Protein AF-A0A7C7WKJ6-F1 (afdb_monomer_lite)

Foldseek 3Di:
DDWDDPVPQFIWDWDQDFQRKIFIAGPPPRHGPCQADHGRIDNCLVVFPCVVPVLADSPPFWGAPDQFDDDHQKTKGFIDGDDDDDFDPDDDVPDDTPCRVHVHDGFRKIWIAGNNRRHTPDIDGPQDDPPDPCNCVNPDDDPVVVVVVVVVVVPPPPPDPPPDDD

pLDDT: mean 77.58, std 16.84, range [46.12, 97.75]

Structure (mmCIF, N/CA/C/O backbone):
data_AF-A0A7C7WKJ6-F1
#
_entry.id   AF-A0A7C7WKJ6-F1
#
loop_
_atom_site.group_PDB
_atom_site.id
_atom_site.type_symbol
_atom_site.label_atom_id
_atom_site.label_alt_id
_atom_site.label_comp_id
_atom_site.label_asym_id
_atom_site.label_entity_id
_atom_site.label_seq_id
_atom_site.pdbx_PDB_ins_code
_atom_site.Cartn_x
_atom_site.Cartn_y
_atom_site.Cartn_z
_atom_site.occupancy
_atom_site.B_iso_or_equiv
_atom_site.auth_seq_id
_atom_site.auth_comp_id
_atom_site.auth_asym_id
_atom_site.auth_atom_id
_atom_site.pdbx_PDB_model_num
ATOM 1 N N . MET A 1 1 ? 3.185 4.921 9.871 1.00 86.88 1 MET A N 1
ATOM 2 C CA . MET A 1 1 ? 1.818 4.679 10.370 1.00 86.88 1 MET A CA 1
ATOM 3 C C . MET A 1 1 ? 0.944 5.838 9.946 1.00 86.88 1 MET A C 1
ATOM 5 O O . MET A 1 1 ? 1.434 6.962 9.981 1.00 86.88 1 MET A O 1
ATOM 9 N N . SER A 1 2 ? -0.297 5.559 9.555 1.00 92.69 2 SER A N 1
ATOM 10 C CA . SER A 1 2 ? -1.212 6.555 8.987 1.00 92.69 2 SER A CA 1
ATOM 11 C C . SER A 1 2 ? -2.633 6.340 9.501 1.00 92.69 2 SER A C 1
ATOM 13 O O . SER A 1 2 ? -3.017 5.203 9.764 1.00 92.69 2 SER A O 1
ATOM 15 N N . TYR A 1 3 ? -3.395 7.420 9.656 1.00 95.44 3 TYR A N 1
ATOM 16 C CA . TYR A 1 3 ? -4.776 7.406 10.145 1.00 95.44 3 TYR A CA 1
ATOM 17 C C . TYR A 1 3 ? -5.756 7.700 9.007 1.00 95.44 3 TYR A C 1
ATOM 19 O O . TYR A 1 3 ? -5.481 8.544 8.155 1.00 95.44 3 TYR A O 1
ATOM 27 N N . TRP A 1 4 ? -6.905 7.032 9.022 1.00 96.88 4 TRP A N 1
ATOM 28 C CA . TRP A 1 4 ? -7.999 7.233 8.077 1.00 96.88 4 TRP A CA 1
ATOM 29 C C . TRP A 1 4 ? -9.342 7.129 8.790 1.00 96.88 4 TRP A C 1
ATOM 31 O O . TRP A 1 4 ? -9.489 6.363 9.740 1.00 96.88 4 TRP A O 1
ATOM 41 N N . THR A 1 5 ? -10.338 7.862 8.304 1.00 96.44 5 THR A N 1
ATOM 42 C CA . THR A 1 5 ? -11.726 7.700 8.734 1.00 96.44 5 THR A CA 1
ATOM 43 C C . THR A 1 5 ? -12.681 8.015 7.596 1.00 96.44 5 THR A C 1
ATOM 45 O O . THR A 1 5 ? -12.386 8.863 6.753 1.00 96.44 5 THR A O 1
ATOM 48 N N . ASP A 1 6 ? -13.837 7.356 7.591 1.00 93.94 6 ASP A N 1
ATOM 49 C CA . ASP A 1 6 ? -14.936 7.685 6.687 1.00 93.94 6 ASP A CA 1
ATOM 50 C C . ASP A 1 6 ? -15.852 8.809 7.198 1.00 93.94 6 ASP A C 1
ATOM 52 O O . ASP A 1 6 ? -16.782 9.204 6.496 1.00 93.94 6 ASP A O 1
ATOM 56 N N . GLY A 1 7 ? -15.618 9.312 8.416 1.00 93.31 7 GLY A N 1
ATOM 57 C CA . GLY A 1 7 ? -16.460 10.322 9.063 1.00 93.31 7 GLY A CA 1
ATOM 58 C C . GLY A 1 7 ? -17.834 9.816 9.526 1.00 93.31 7 GLY A C 1
ATOM 59 O O . GLY A 1 7 ? -18.601 10.593 10.088 1.00 93.31 7 GLY A O 1
ATOM 60 N N . ALA A 1 8 ? -18.142 8.533 9.326 1.00 92.62 8 ALA A N 1
ATOM 61 C CA . ALA A 1 8 ? -19.399 7.872 9.683 1.00 92.62 8 ALA A CA 1
ATOM 62 C C . ALA A 1 8 ? -19.235 6.857 10.833 1.00 92.62 8 ALA A C 1
ATOM 64 O O . ALA A 1 8 ? -20.188 6.170 11.195 1.00 92.62 8 ALA A O 1
ATOM 65 N N . GLY A 1 9 ? -18.040 6.785 11.425 1.00 91.44 9 GLY A N 1
ATOM 66 C CA . GLY A 1 9 ? -17.729 5.940 12.579 1.00 91.44 9 GLY A CA 1
ATOM 67 C C . GLY A 1 9 ? -16.696 4.849 12.300 1.00 91.44 9 GLY A C 1
ATOM 68 O O . GLY A 1 9 ? -16.246 4.216 13.250 1.00 91.44 9 GLY A O 1
ATOM 69 N N . ASP A 1 10 ? -16.271 4.657 11.047 1.00 94.94 10 ASP A N 1
ATOM 70 C CA . ASP A 1 10 ? -15.136 3.794 10.713 1.00 94.94 10 ASP A CA 1
ATOM 71 C C . ASP A 1 10 ? -13.854 4.630 10.792 1.00 94.94 10 ASP A C 1
ATOM 73 O O . ASP A 1 10 ? -13.677 5.615 10.065 1.00 94.94 10 ASP A O 1
ATOM 77 N N . ALA A 1 11 ? -12.969 4.272 11.715 1.00 97.19 11 ALA A N 1
ATOM 78 C CA . ALA A 1 11 ? -11.678 4.915 11.895 1.00 97.19 11 ALA A CA 1
ATOM 79 C C . ALA A 1 11 ? -1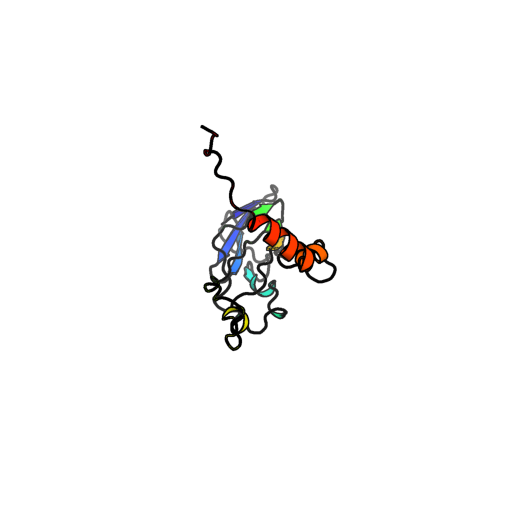0.605 3.837 12.004 1.00 97.19 11 ALA A C 1
ATOM 81 O O . ALA A 1 11 ? -10.719 2.907 12.802 1.00 97.19 11 ALA A O 1
ATOM 82 N N . ARG A 1 12 ? -9.553 3.960 11.196 1.00 97.50 12 ARG A N 1
ATOM 83 C CA . ARG A 1 12 ? -8.524 2.934 11.047 1.00 97.50 12 ARG A CA 1
ATOM 84 C C . ARG A 1 12 ? -7.130 3.519 11.111 1.00 97.50 12 ARG A C 1
ATOM 86 O O . ARG A 1 12 ? -6.870 4.657 10.719 1.00 97.50 12 ARG A O 1
ATOM 93 N N . ILE A 1 13 ? -6.221 2.683 11.574 1.00 96.94 13 ILE A N 1
ATOM 94 C CA . ILE A 1 13 ? -4.789 2.902 11.578 1.00 96.94 13 ILE A CA 1
ATOM 95 C C . ILE A 1 13 ? -4.171 1.900 10.612 1.00 96.94 13 ILE A C 1
ATOM 97 O O . ILE A 1 13 ? -4.395 0.696 10.721 1.00 96.94 13 ILE A O 1
ATOM 101 N N . PHE A 1 14 ? -3.339 2.398 9.708 1.00 96.38 14 PHE A N 1
ATOM 102 C CA . PHE A 1 14 ? -2.584 1.579 8.775 1.00 96.38 14 PHE A CA 1
ATOM 103 C C . PHE A 1 14 ? -1.099 1.585 9.119 1.00 96.38 14 PHE A C 1
ATOM 105 O O . PHE A 1 14 ? -0.473 2.638 9.307 1.00 96.38 14 PHE A O 1
ATOM 112 N N . VAL A 1 15 ? -0.522 0.389 9.181 1.00 93.00 15 VAL A N 1
ATOM 113 C CA . VAL A 1 15 ? 0.896 0.172 9.472 1.00 93.00 15 VAL A CA 1
ATOM 114 C C . VAL A 1 15 ? 1.472 -0.748 8.415 1.00 93.00 15 VAL A C 1
ATOM 116 O O . VAL A 1 15 ? 0.903 -1.793 8.128 1.00 93.00 15 VAL A O 1
ATOM 119 N N . VAL A 1 16 ? 2.620 -0.369 7.861 1.00 91.00 16 VAL A N 1
ATOM 120 C CA . VAL A 1 16 ? 3.412 -1.283 7.043 1.00 91.00 16 VAL A CA 1
ATOM 121 C C . VAL A 1 16 ? 4.467 -1.928 7.930 1.00 91.00 16 VAL A C 1
ATOM 123 O O . VAL A 1 16 ? 5.211 -1.224 8.615 1.00 91.00 16 VAL A O 1
ATOM 126 N N . THR A 1 17 ? 4.501 -3.256 7.958 1.00 88.38 17 THR A N 1
ATOM 127 C CA . THR A 1 17 ? 5.474 -4.027 8.739 1.00 88.38 17 THR A CA 1
ATOM 128 C C . THR A 1 17 ? 6.815 -4.124 8.001 1.00 88.38 17 THR A C 1
ATOM 130 O O . THR A 1 17 ? 6.865 -3.951 6.779 1.00 88.38 17 THR A O 1
ATOM 133 N N . PRO A 1 18 ? 7.919 -4.461 8.699 1.00 82.25 18 PRO A N 1
ATOM 134 C CA . PRO A 1 18 ? 9.213 -4.699 8.055 1.00 82.25 18 PRO A CA 1
ATOM 135 C C . PRO A 1 18 ? 9.184 -5.782 6.967 1.00 82.25 18 PRO A C 1
ATOM 137 O O . PRO A 1 18 ? 9.981 -5.731 6.037 1.00 82.25 18 PRO A O 1
ATOM 140 N N . SER A 1 19 ? 8.249 -6.732 7.055 1.00 82.12 19 SER A N 1
ATOM 141 C CA . SER A 1 19 ? 8.028 -7.785 6.054 1.00 82.12 19 SER A CA 1
ATOM 142 C C . SER A 1 19 ? 7.224 -7.315 4.836 1.00 82.12 19 SER A C 1
ATOM 144 O O . SER A 1 19 ? 6.788 -8.147 4.052 1.00 82.12 19 SER A O 1
ATOM 146 N N . TYR A 1 20 ? 7.023 -6.003 4.682 1.00 88.69 20 TYR A N 1
ATOM 147 C CA . TYR A 1 20 ? 6.267 -5.385 3.591 1.00 88.69 20 TYR A CA 1
ATOM 148 C C . TYR A 1 20 ? 4.778 -5.764 3.565 1.00 88.69 20 TYR A C 1
ATOM 150 O O . TYR A 1 20 ? 4.145 -5.817 2.515 1.00 88.69 20 TYR A O 1
ATOM 158 N N . GLN A 1 21 ? 4.195 -5.978 4.746 1.00 91.88 21 GLN A N 1
ATOM 159 C CA . GLN A 1 21 ? 2.765 -6.243 4.883 1.00 91.88 21 GLN A CA 1
ATOM 160 C C . GLN A 1 21 ? 2.031 -4.984 5.329 1.00 91.88 21 GLN A C 1
ATOM 162 O O . GLN A 1 21 ? 2.472 -4.317 6.265 1.00 91.88 21 GLN A O 1
ATOM 167 N N . LEU A 1 22 ? 0.905 -4.669 4.695 1.00 94.50 22 LEU A N 1
ATOM 168 C CA . LEU A 1 22 ? 0.020 -3.586 5.112 1.00 94.50 22 LEU A CA 1
ATOM 169 C C . LEU A 1 22 ? -1.040 -4.136 6.065 1.00 94.50 22 LEU A C 1
ATOM 171 O O . LEU A 1 22 ? -1.838 -4.989 5.695 1.00 94.50 22 LEU A O 1
ATOM 175 N N . VAL A 1 23 ? -1.042 -3.635 7.295 1.00 96.12 23 VAL A N 1
ATOM 176 C CA . VAL A 1 23 ? -1.946 -4.056 8.366 1.00 96.12 23 VAL A CA 1
ATOM 177 C C . VAL A 1 23 ? -2.943 -2.945 8.654 1.00 96.12 23 VAL A C 1
ATOM 179 O O . VAL A 1 23 ? -2.549 -1.785 8.800 1.00 96.12 23 VAL A O 1
ATOM 182 N N . ALA A 1 24 ? -4.216 -3.314 8.778 1.00 97.62 24 ALA A N 1
ATOM 183 C CA . ALA A 1 24 ? -5.294 -2.424 9.186 1.00 97.62 24 ALA A CA 1
ATOM 184 C C . ALA A 1 24 ? -5.742 -2.729 10.618 1.00 97.62 24 ALA A C 1
ATOM 186 O O . ALA A 1 24 ? -6.130 -3.855 10.943 1.00 97.62 24 ALA A O 1
ATOM 187 N N . LEU A 1 25 ? -5.719 -1.705 11.464 1.00 97.75 25 LEU A N 1
ATOM 188 C CA . LEU A 1 25 ? -6.177 -1.755 12.846 1.00 97.75 25 LEU A CA 1
ATOM 189 C C . LEU A 1 25 ? -7.347 -0.792 13.028 1.00 97.75 25 LEU A C 1
ATOM 191 O O . LEU A 1 25 ? -7.349 0.299 12.465 1.00 97.75 25 LEU A O 1
ATOM 195 N N . ASP A 1 26 ? -8.328 -1.182 13.826 1.00 97.25 26 ASP A N 1
ATOM 196 C CA . ASP A 1 26 ? -9.378 -0.294 14.300 1.00 97.25 26 ASP A CA 1
ATOM 197 C C . ASP A 1 26 ? -8.753 0.774 15.209 1.00 97.25 26 ASP A C 1
ATOM 199 O O . ASP A 1 26 ? -7.972 0.466 16.113 1.00 97.25 26 ASP A O 1
ATOM 203 N N . ALA A 1 27 ? -9.049 2.046 14.945 1.00 96.75 27 ALA A N 1
ATOM 204 C CA . ALA A 1 27 ? -8.374 3.156 15.609 1.00 96.75 27 ALA A CA 1
ATOM 205 C C . ALA A 1 27 ? -8.780 3.328 17.082 1.00 96.75 27 ALA A C 1
ATOM 207 O O . ALA A 1 27 ? -8.056 3.989 17.824 1.00 96.75 27 ALA A O 1
ATOM 208 N N . GLN A 1 28 ? -9.914 2.763 17.509 1.00 95.50 28 GLN A N 1
ATOM 209 C CA . GLN A 1 28 ? -10.404 2.877 18.885 1.00 95.50 28 GLN A CA 1
ATOM 210 C C . GLN A 1 28 ? -9.902 1.727 19.756 1.00 95.50 28 GLN A C 1
ATOM 212 O O . GLN A 1 28 ? -9.508 1.925 20.903 1.00 95.50 28 GLN A O 1
ATOM 217 N N . THR A 1 29 ? -9.924 0.516 19.207 1.00 96.44 29 THR A N 1
ATOM 218 C CA . THR A 1 29 ? -9.651 -0.726 19.936 1.00 96.44 29 THR A CA 1
ATOM 219 C C . THR A 1 29 ? -8.239 -1.254 19.704 1.00 96.44 29 THR A C 1
ATOM 221 O O . THR A 1 29 ? -7.747 -2.055 20.495 1.00 96.44 29 THR A O 1
ATOM 224 N N . GLY A 1 30 ? -7.587 -0.852 18.609 1.00 95.88 30 GLY A N 1
ATOM 225 C CA . GLY A 1 30 ? -6.317 -1.422 18.159 1.00 95.88 30 GLY A CA 1
ATOM 226 C C . GLY A 1 30 ? -6.433 -2.849 17.609 1.00 95.88 30 GLY A C 1
ATOM 227 O O . GLY A 1 30 ? -5.417 -3.448 17.255 1.00 95.88 30 GLY A O 1
ATOM 228 N N . ALA A 1 31 ? -7.643 -3.414 17.532 1.00 97.00 31 ALA A N 1
ATOM 229 C CA . ALA A 1 31 ? -7.868 -4.747 16.990 1.00 97.00 31 ALA A CA 1
ATOM 230 C C . ALA A 1 31 ? -7.689 -4.759 15.465 1.00 97.00 31 ALA A C 1
ATOM 232 O O . ALA A 1 31 ? -7.950 -3.768 14.788 1.00 97.00 31 ALA A O 1
ATOM 233 N N . ARG A 1 32 ? -7.272 -5.896 14.894 1.00 96.88 32 ARG A N 1
ATOM 234 C CA . ARG A 1 32 ? -7.181 -6.037 13.431 1.00 96.88 32 ARG A CA 1
ATOM 235 C C . ARG A 1 32 ? -8.559 -5.948 12.786 1.00 96.88 32 ARG A C 1
ATOM 237 O O . ARG A 1 32 ? -9.495 -6.620 13.219 1.00 96.88 32 ARG A O 1
ATOM 244 N N . VAL A 1 33 ? -8.653 -5.190 11.697 1.00 97.56 33 VAL A N 1
ATOM 245 C CA . VAL A 1 33 ? -9.874 -5.106 10.891 1.00 97.56 33 VAL A CA 1
ATOM 246 C C . VAL A 1 33 ? -9.945 -6.323 9.976 1.00 97.56 33 VAL A C 1
ATOM 248 O O . VAL A 1 33 ? -9.396 -6.319 8.882 1.00 97.56 33 VAL A O 1
ATOM 251 N N . LEU A 1 34 ? -10.629 -7.381 10.413 1.00 96.94 34 LEU A N 1
ATOM 252 C CA . LEU A 1 34 ? -10.610 -8.687 9.733 1.00 96.94 34 LEU A CA 1
ATOM 253 C C . LEU A 1 34 ? -11.136 -8.673 8.288 1.00 96.94 34 LEU A C 1
ATOM 255 O O . LEU A 1 34 ? -10.821 -9.576 7.524 1.00 96.94 34 LEU A O 1
ATOM 259 N N . GLN A 1 35 ? -11.927 -7.665 7.918 1.00 95.31 35 GLN A N 1
ATOM 260 C CA . GLN A 1 35 ? -12.475 -7.503 6.565 1.00 95.31 35 GLN A CA 1
ATOM 261 C C . GLN A 1 35 ? -11.490 -6.863 5.571 1.00 95.31 35 GLN A C 1
ATOM 263 O O . GLN A 1 35 ? -11.817 -6.722 4.396 1.00 95.31 35 GLN A O 1
ATOM 268 N N . PHE A 1 36 ? -10.321 -6.422 6.035 1.00 97.19 36 PHE A N 1
ATOM 269 C CA . PHE A 1 36 ? -9.304 -5.798 5.199 1.00 97.19 36 PHE A CA 1
ATOM 270 C C . PHE A 1 36 ? -8.285 -6.840 4.730 1.00 97.19 36 PHE A C 1
ATOM 272 O O . PHE A 1 36 ? -7.627 -7.464 5.561 1.00 97.19 36 PHE A O 1
ATOM 279 N N . GLY A 1 37 ? -8.125 -7.006 3.415 1.00 95.38 37 GLY A N 1
ATOM 280 C CA . GLY A 1 37 ? -7.210 -8.001 2.852 1.00 95.38 37 GLY A CA 1
ATOM 281 C C . GLY A 1 37 ? -7.506 -9.418 3.359 1.00 95.38 37 GLY A C 1
ATOM 282 O O . GLY A 1 37 ? -8.664 -9.824 3.451 1.00 95.38 37 GLY A O 1
ATOM 283 N N . ASP A 1 38 ? -6.455 -10.152 3.714 1.00 96.50 38 ASP A N 1
ATOM 284 C CA . ASP A 1 38 ? -6.540 -11.431 4.411 1.00 96.50 38 ASP A CA 1
ATOM 285 C C . ASP A 1 38 ? -6.426 -11.216 5.930 1.00 96.50 38 ASP A C 1
ATOM 287 O O . ASP A 1 38 ? -5.362 -10.901 6.467 1.00 96.50 38 ASP A O 1
ATOM 291 N N . ALA A 1 39 ? -7.556 -11.332 6.633 1.00 96.12 39 ALA A N 1
ATOM 292 C CA . ALA A 1 39 ? -7.650 -11.218 8.093 1.00 96.12 39 ALA A CA 1
ATOM 293 C C . ALA A 1 39 ? -6.999 -9.944 8.692 1.00 96.12 39 ALA A C 1
ATOM 295 O O . ALA A 1 39 ? -6.416 -9.968 9.784 1.00 96.12 39 ALA A O 1
ATOM 296 N N . GLY A 1 40 ? -7.123 -8.811 7.996 1.00 95.69 40 GLY A N 1
ATOM 297 C CA . GLY A 1 40 ? -6.573 -7.512 8.396 1.00 95.69 40 GLY A CA 1
ATOM 298 C C . GLY A 1 40 ? -5.179 -7.212 7.854 1.00 95.69 40 GLY A C 1
ATOM 299 O O . GLY A 1 40 ? -4.572 -6.227 8.283 1.00 95.69 40 GLY A O 1
ATOM 300 N N . VAL A 1 41 ? -4.661 -8.046 6.950 1.00 96.44 41 VAL A N 1
ATOM 301 C CA . VAL A 1 41 ? -3.300 -7.967 6.414 1.00 96.44 41 VAL A CA 1
ATOM 302 C C . VAL A 1 41 ? -3.320 -8.093 4.890 1.00 96.44 41 VAL A C 1
ATOM 304 O O . VAL A 1 41 ? -4.041 -8.906 4.327 1.00 96.44 41 VAL A O 1
ATOM 307 N N . ILE A 1 42 ? -2.483 -7.318 4.210 1.00 95.50 42 ILE A N 1
ATOM 308 C CA . ILE A 1 42 ? -2.152 -7.507 2.795 1.00 95.50 42 ILE A CA 1
ATOM 309 C C . ILE A 1 42 ? -0.659 -7.792 2.707 1.00 95.50 42 ILE A C 1
ATOM 311 O O . ILE A 1 42 ? 0.141 -6.994 3.205 1.00 95.50 42 ILE A O 1
ATOM 315 N N . ASP A 1 43 ? -0.275 -8.895 2.064 1.00 92.62 43 ASP A N 1
ATOM 316 C CA . ASP A 1 43 ? 1.106 -9.081 1.621 1.00 92.62 43 ASP A CA 1
ATOM 317 C C . ASP A 1 43 ? 1.324 -8.286 0.330 1.00 92.62 43 ASP A C 1
ATOM 319 O O . ASP A 1 43 ? 1.030 -8.748 -0.769 1.00 92.62 43 ASP A O 1
ATOM 323 N N . MET A 1 44 ? 1.851 -7.066 0.459 1.00 91.00 44 MET A N 1
ATOM 324 C CA . MET A 1 44 ? 2.070 -6.198 -0.700 1.00 91.00 44 MET A CA 1
ATOM 325 C C . MET A 1 44 ? 3.160 -6.735 -1.633 1.00 91.00 44 MET A C 1
ATOM 327 O O . MET A 1 44 ? 3.324 -6.214 -2.733 1.00 91.00 44 MET A O 1
ATOM 331 N N . MET A 1 45 ? 3.923 -7.757 -1.223 1.00 87.19 45 MET A N 1
ATOM 332 C CA . MET A 1 45 ? 4.893 -8.411 -2.098 1.00 87.19 45 MET A CA 1
ATOM 333 C C . MET A 1 45 ? 4.212 -9.111 -3.274 1.00 87.19 45 MET A C 1
ATOM 335 O O . MET A 1 45 ? 4.836 -9.226 -4.326 1.00 87.19 45 MET A O 1
ATOM 339 N N . ASP A 1 46 ? 2.963 -9.563 -3.125 1.00 89.00 46 ASP A N 1
ATOM 340 C CA . ASP A 1 46 ? 2.206 -10.210 -4.206 1.00 89.00 46 ASP A CA 1
ATOM 341 C C . ASP A 1 46 ? 1.835 -9.241 -5.334 1.00 89.00 46 ASP A C 1
ATOM 343 O O . ASP A 1 46 ? 1.711 -9.645 -6.489 1.00 89.00 46 ASP A O 1
ATOM 347 N N . ASP A 1 47 ? 1.742 -7.947 -5.031 1.00 88.12 47 ASP A N 1
ATOM 348 C CA . ASP A 1 47 ? 1.419 -6.902 -6.000 1.00 88.12 47 ASP A CA 1
ATOM 349 C C . ASP A 1 47 ? 2.645 -6.368 -6.758 1.00 88.12 47 ASP A C 1
ATOM 351 O O . ASP A 1 47 ? 2.549 -5.389 -7.499 1.00 88.12 47 ASP A O 1
ATOM 355 N N . LEU A 1 48 ? 3.813 -6.990 -6.621 1.00 86.94 48 LEU A N 1
ATOM 356 C CA . LEU A 1 48 ? 5.033 -6.535 -7.286 1.00 86.94 48 LEU A CA 1
ATOM 357 C C . LEU A 1 48 ? 5.361 -7.367 -8.532 1.00 86.94 48 LEU A C 1
ATOM 359 O O . LEU A 1 48 ? 5.018 -8.543 -8.636 1.00 86.94 48 LEU A O 1
ATOM 363 N N . ARG A 1 49 ? 6.055 -6.752 -9.500 1.00 86.06 49 ARG A N 1
ATOM 364 C CA . ARG A 1 49 ? 6.408 -7.362 -10.800 1.00 86.06 49 ARG A CA 1
ATOM 365 C C . ARG A 1 49 ? 7.624 -8.291 -10.714 1.00 86.06 49 ARG A C 1
ATOM 367 O O . ARG A 1 49 ? 8.678 -8.026 -11.294 1.00 86.06 49 ARG A O 1
ATOM 374 N N . TRP A 1 50 ? 7.493 -9.372 -9.949 1.00 81.06 50 TRP A N 1
ATOM 375 C CA . TRP A 1 50 ? 8.538 -10.394 -9.791 1.00 81.06 50 TRP A CA 1
ATOM 376 C C . TRP A 1 50 ? 8.825 -11.171 -11.081 1.00 81.06 50 TRP A C 1
ATOM 378 O O . TRP A 1 50 ? 9.956 -11.597 -11.312 1.00 81.06 50 TRP A O 1
ATOM 388 N N . ASP A 1 51 ? 7.819 -11.321 -11.940 1.00 80.00 51 ASP A N 1
ATOM 389 C CA . ASP A 1 51 ? 7.889 -11.993 -13.238 1.00 80.00 51 ASP A CA 1
ATOM 390 C C . ASP A 1 51 ? 8.875 -11.324 -14.211 1.00 80.00 51 ASP A C 1
ATOM 392 O O . ASP A 1 51 ? 9.531 -12.004 -14.998 1.00 80.00 51 ASP A O 1
ATOM 396 N N . GLU A 1 52 ? 9.065 -10.008 -14.107 1.00 76.94 52 GLU A N 1
ATOM 397 C CA . GLU A 1 52 ? 10.026 -9.263 -14.932 1.00 76.94 52 GLU A CA 1
ATOM 398 C C . GLU A 1 52 ? 11.486 -9.413 -14.472 1.00 76.94 52 GLU A C 1
ATOM 400 O O . GLU A 1 52 ? 12.420 -8.994 -15.171 1.00 76.94 52 GLU A O 1
ATOM 405 N N . ARG A 1 53 ? 11.707 -9.983 -13.281 1.00 73.75 53 ARG A N 1
ATOM 406 C CA . ARG A 1 53 ? 13.029 -10.195 -12.673 1.00 73.75 53 ARG A CA 1
ATOM 407 C C . ARG A 1 53 ? 13.067 -11.537 -11.926 1.00 73.75 53 ARG A C 1
ATOM 409 O O . ARG A 1 53 ? 13.262 -11.551 -10.715 1.00 73.75 53 ARG A O 1
ATOM 416 N N . PRO A 1 54 ? 12.978 -12.681 -12.626 1.00 66.25 54 PRO A N 1
ATOM 417 C CA . PRO A 1 54 ? 12.837 -14.000 -11.996 1.00 66.25 54 PRO A CA 1
ATOM 418 C C . PRO A 1 54 ? 14.045 -14.430 -11.148 1.00 66.25 54 PRO A C 1
ATOM 420 O O . PRO A 1 54 ? 13.925 -15.303 -10.296 1.00 66.25 54 PRO A O 1
ATOM 423 N N . ALA A 1 55 ? 15.215 -13.821 -11.362 1.00 65.81 55 ALA A N 1
ATOM 424 C CA . ALA A 1 55 ? 16.406 -14.053 -10.545 1.00 65.81 55 ALA A CA 1
ATOM 425 C C . ALA A 1 55 ? 16.491 -13.140 -9.299 1.00 65.81 55 ALA A C 1
ATOM 427 O O . ALA A 1 55 ? 17.415 -13.293 -8.499 1.00 65.81 55 ALA A O 1
ATOM 428 N N . ALA A 1 56 ? 15.544 -12.211 -9.109 1.00 66.44 56 ALA A N 1
ATOM 429 C CA . ALA A 1 56 ? 15.435 -11.425 -7.886 1.00 66.44 56 ALA A CA 1
ATOM 430 C C . ALA A 1 56 ? 14.788 -12.269 -6.780 1.00 66.44 56 ALA A C 1
ATOM 432 O O . ALA A 1 56 ? 13.699 -12.819 -6.937 1.00 66.44 56 ALA A O 1
ATOM 433 N N . LEU A 1 57 ? 15.458 -12.367 -5.633 1.00 65.19 57 LEU A N 1
ATOM 434 C CA . LEU A 1 57 ? 14.920 -13.076 -4.474 1.00 65.19 57 LEU A CA 1
ATOM 435 C C . LEU A 1 57 ? 13.807 -12.252 -3.819 1.00 65.19 57 LEU A C 1
ATOM 437 O O . LEU A 1 57 ? 14.009 -11.080 -3.499 1.00 65.19 57 LEU A O 1
ATOM 441 N N . ARG A 1 58 ? 12.668 -12.898 -3.542 1.00 69.50 58 ARG A N 1
ATOM 442 C CA . ARG A 1 58 ? 11.526 -12.276 -2.855 1.00 69.50 58 ARG A CA 1
ATOM 443 C C . ARG A 1 58 ? 11.862 -11.852 -1.419 1.00 69.50 58 ARG A C 1
ATOM 445 O O . ARG A 1 58 ? 11.405 -10.817 -0.954 1.00 69.50 58 ARG A O 1
ATOM 452 N N . ALA A 1 59 ? 12.702 -12.606 -0.712 1.00 62.09 59 ALA A N 1
ATOM 453 C CA . ALA A 1 59 ? 13.037 -12.324 0.684 1.00 62.09 59 ALA A CA 1
ATOM 454 C C . ALA A 1 59 ? 14.119 -11.234 0.843 1.00 62.09 59 ALA A C 1
ATOM 456 O O . ALA A 1 59 ? 15.188 -11.312 0.237 1.00 62.09 59 ALA A O 1
ATOM 457 N N . GLY A 1 60 ? 13.869 -10.253 1.721 1.00 56.28 60 GLY A N 1
ATOM 458 C CA . GLY A 1 60 ? 14.883 -9.307 2.220 1.00 56.28 60 GLY A CA 1
ATOM 459 C C . GLY A 1 60 ? 15.305 -8.192 1.254 1.00 56.28 60 GLY A C 1
ATOM 460 O O . GLY A 1 60 ? 16.334 -7.552 1.475 1.00 56.28 60 GLY A O 1
ATOM 461 N N . ARG A 1 61 ? 14.546 -7.967 0.174 1.00 68.25 61 ARG A N 1
ATOM 462 C CA . ARG A 1 61 ? 14.887 -6.987 -0.877 1.00 68.25 61 ARG A CA 1
ATOM 463 C C . ARG A 1 61 ? 13.930 -5.811 -0.994 1.00 68.25 61 ARG A C 1
ATOM 465 O O . ARG A 1 61 ? 14.304 -4.804 -1.587 1.00 68.25 61 ARG A O 1
ATOM 472 N N . VAL A 1 62 ? 12.743 -5.928 -0.409 1.00 71.69 62 VAL A N 1
ATOM 473 C CA . VAL A 1 62 ? 11.710 -4.896 -0.424 1.00 71.69 62 VAL A CA 1
ATOM 474 C C . VAL A 1 62 ? 11.318 -4.589 1.012 1.00 71.69 62 VAL A C 1
ATOM 476 O O . VAL A 1 62 ? 11.124 -5.495 1.819 1.00 71.69 62 VAL A O 1
ATOM 479 N N . ALA A 1 63 ? 11.229 -3.307 1.326 1.00 74.75 63 ALA A N 1
ATOM 480 C CA . ALA A 1 63 ? 10.768 -2.807 2.605 1.00 74.75 63 ALA A CA 1
ATOM 481 C C . ALA A 1 63 ? 9.953 -1.531 2.394 1.00 74.75 63 ALA A C 1
ATOM 483 O O . ALA A 1 63 ? 9.884 -0.979 1.295 1.00 74.75 63 ALA A O 1
ATOM 484 N N . ASN A 1 64 ? 9.356 -1.037 3.472 1.00 75.81 64 ASN A N 1
ATOM 485 C CA . ASN A 1 64 ? 8.833 0.315 3.526 1.00 75.81 64 ASN A CA 1
ATOM 486 C C . ASN A 1 64 ? 9.426 1.018 4.744 1.00 75.81 64 ASN A C 1
ATOM 488 O O . ASN A 1 64 ? 9.301 0.536 5.867 1.00 75.81 64 ASN A O 1
ATOM 492 N N . THR A 1 65 ? 10.081 2.149 4.516 1.00 77.00 65 THR A N 1
ATOM 493 C CA . THR A 1 65 ? 10.696 2.967 5.568 1.00 77.00 65 THR A CA 1
ATOM 494 C C . THR A 1 65 ? 9.863 4.199 5.915 1.00 77.00 65 THR A C 1
ATOM 496 O O . THR A 1 65 ? 10.239 4.961 6.801 1.00 77.00 65 THR A O 1
ATOM 499 N N . SER A 1 66 ? 8.729 4.402 5.238 1.00 79.00 66 SER A N 1
ATOM 500 C CA . SER A 1 66 ? 7.864 5.573 5.386 1.00 79.00 66 SER A CA 1
ATOM 501 C C . SER A 1 66 ? 6.419 5.178 5.716 1.00 79.00 66 SER A C 1
ATOM 503 O O . SER A 1 66 ? 5.956 4.094 5.353 1.00 79.00 66 SER A O 1
ATOM 505 N N . PRO A 1 67 ? 5.655 6.040 6.408 1.00 82.00 67 PRO A N 1
ATOM 506 C CA . PRO A 1 67 ? 4.208 5.884 6.493 1.00 82.00 67 PRO A CA 1
ATOM 507 C C . PRO A 1 67 ? 3.564 5.837 5.097 1.00 82.00 67 PRO A C 1
ATOM 509 O O . PRO A 1 67 ? 3.966 6.617 4.234 1.00 82.00 67 PRO A O 1
ATOM 512 N N . PRO A 1 68 ? 2.551 4.983 4.864 1.00 88.69 68 PRO A N 1
ATOM 513 C CA . PRO A 1 68 ? 1.789 5.039 3.622 1.00 88.69 68 PRO A CA 1
ATOM 514 C C . PRO A 1 68 ? 1.013 6.360 3.533 1.00 88.69 68 PRO A C 1
ATOM 516 O O . PRO A 1 68 ? 0.443 6.818 4.524 1.00 88.69 68 PRO A O 1
ATOM 519 N N . ALA A 1 69 ? 0.962 6.980 2.359 1.00 92.50 69 ALA A N 1
ATOM 520 C CA . ALA A 1 69 ? 0.122 8.157 2.155 1.00 92.50 69 ALA A CA 1
ATOM 521 C C . ALA A 1 69 ? -1.345 7.731 1.995 1.00 92.50 69 ALA A C 1
ATOM 523 O O . ALA A 1 69 ? -1.620 6.640 1.502 1.00 92.50 69 ALA A O 1
ATOM 524 N N . ILE A 1 70 ? -2.293 8.577 2.401 1.00 94.31 70 ILE A N 1
ATOM 525 C CA . ILE A 1 70 ? -3.727 8.301 2.251 1.00 94.31 70 ILE A CA 1
ATOM 526 C C . ILE A 1 70 ? -4.387 9.485 1.553 1.00 94.31 70 ILE A C 1
ATOM 528 O O . ILE A 1 70 ? -4.298 10.615 2.029 1.00 94.31 70 ILE A O 1
ATOM 532 N N . LEU A 1 71 ? -5.044 9.219 0.425 1.00 92.19 71 LEU A N 1
ATOM 533 C CA . LEU A 1 71 ? -5.791 10.198 -0.359 1.00 92.19 71 LEU A CA 1
ATOM 534 C C . LEU A 1 71 ? -7.227 9.704 -0.549 1.00 92.19 71 LEU A C 1
ATOM 536 O O . LEU A 1 71 ? -7.478 8.764 -1.305 1.00 92.19 71 LEU A O 1
ATOM 540 N N . GLY A 1 72 ? -8.180 10.324 0.150 1.00 93.12 72 GLY A N 1
ATOM 541 C CA . GLY A 1 72 ? -9.547 9.807 0.223 1.00 93.12 72 GLY A CA 1
ATOM 542 C C . GLY A 1 72 ? -9.551 8.390 0.801 1.00 93.12 72 GLY A C 1
ATOM 543 O O . GLY A 1 72 ? -9.131 8.191 1.937 1.00 93.12 72 GLY A O 1
ATOM 544 N N . ASN A 1 73 ? -9.973 7.408 -0.000 1.00 95.12 73 ASN A N 1
ATOM 545 C CA . ASN A 1 73 ? -9.944 5.986 0.366 1.00 95.12 73 ASN A CA 1
ATOM 546 C C . ASN A 1 73 ? -8.760 5.223 -0.243 1.00 95.12 73 ASN A C 1
ATOM 548 O O . ASN A 1 73 ? -8.701 4.009 -0.104 1.00 95.12 73 ASN A O 1
ATOM 552 N N . ALA A 1 74 ? -7.834 5.894 -0.929 1.00 95.88 74 ALA A N 1
ATOM 553 C CA . ALA A 1 74 ? -6.670 5.248 -1.517 1.00 95.88 74 ALA A CA 1
ATOM 554 C C . ALA A 1 74 ? -5.473 5.329 -0.563 1.00 95.88 74 ALA A C 1
ATOM 556 O O . ALA A 1 74 ? -4.965 6.415 -0.278 1.00 95.88 74 ALA A O 1
ATOM 557 N N . ILE A 1 75 ? -5.005 4.175 -0.100 1.00 95.81 75 ILE A N 1
ATOM 558 C CA . ILE A 1 75 ? -3.748 4.014 0.624 1.00 95.81 75 ILE A CA 1
ATOM 559 C C . ILE A 1 75 ? -2.652 3.787 -0.405 1.00 95.81 75 ILE A C 1
ATOM 561 O O . ILE A 1 75 ? -2.660 2.781 -1.105 1.00 95.81 75 ILE A O 1
ATOM 565 N N . VAL A 1 76 ? -1.691 4.696 -0.474 1.00 93.69 76 VAL A N 1
ATOM 566 C CA . VAL A 1 76 ? -0.542 4.607 -1.370 1.00 93.69 76 VAL A CA 1
ATOM 567 C C . VAL A 1 76 ? 0.660 4.143 -0.561 1.00 93.69 76 VAL A C 1
ATOM 569 O O . VAL A 1 76 ? 1.186 4.875 0.285 1.00 93.69 76 VAL A O 1
ATOM 572 N N . ALA A 1 77 ? 1.083 2.905 -0.802 1.00 85.00 77 ALA A N 1
ATOM 573 C CA . ALA A 1 77 ? 2.245 2.338 -0.140 1.00 85.00 77 ALA A CA 1
ATOM 574 C C . ALA A 1 77 ? 3.525 2.725 -0.887 1.00 85.00 77 ALA A C 1
ATOM 576 O O . ALA A 1 77 ? 3.661 2.505 -2.089 1.00 85.00 77 ALA A O 1
ATOM 577 N N . SER A 1 78 ? 4.483 3.292 -0.158 1.00 76.31 78 SER A N 1
ATOM 578 C CA . SER A 1 78 ? 5.840 3.497 -0.652 1.00 76.31 78 SER A CA 1
ATOM 579 C C . SER A 1 78 ? 6.599 2.173 -0.726 1.00 76.31 78 SER A C 1
ATOM 581 O O . SER A 1 78 ? 6.405 1.262 0.084 1.00 76.31 78 SER A O 1
ATOM 583 N N . ILE A 1 79 ? 7.507 2.085 -1.692 1.00 83.69 79 ILE A N 1
ATOM 584 C CA . ILE A 1 79 ? 8.417 0.958 -1.858 1.00 83.69 79 ILE A CA 1
ATOM 585 C C . ILE A 1 79 ? 9.852 1.419 -1.621 1.00 83.69 79 ILE A C 1
ATOM 587 O O . ILE A 1 79 ? 10.270 2.484 -2.069 1.00 83.69 79 ILE A O 1
ATOM 591 N N . SER A 1 80 ? 10.614 0.630 -0.875 1.00 78.50 80 SER A N 1
ATOM 592 C CA . SER A 1 80 ? 12.052 0.794 -0.695 1.00 78.50 80 SER A CA 1
ATOM 593 C C . SER A 1 80 ? 12.729 -0.501 -1.101 1.00 78.50 80 SER A C 1
ATOM 595 O O . SER A 1 80 ? 12.373 -1.574 -0.621 1.00 78.50 80 SER A O 1
ATOM 597 N N . LEU A 1 81 ? 13.691 -0.393 -2.008 1.00 77.25 81 LEU A N 1
ATOM 598 C CA . LEU A 1 81 ? 14.411 -1.529 -2.565 1.00 77.25 81 LEU A CA 1
ATOM 599 C C . LEU A 1 81 ? 15.833 -1.565 -2.011 1.00 77.25 81 LEU A C 1
ATOM 601 O O . LEU A 1 81 ? 16.373 -0.541 -1.589 1.00 77.25 81 LEU A O 1
ATOM 605 N N . HIS A 1 82 ? 16.443 -2.747 -2.011 1.00 69.06 82 HIS A N 1
ATOM 606 C CA . HIS A 1 82 ? 17.825 -2.913 -1.581 1.00 69.06 82 HIS A CA 1
ATOM 607 C C . HIS A 1 82 ? 18.766 -1.995 -2.379 1.00 69.06 82 HIS A C 1
ATOM 609 O O . HIS A 1 82 ? 18.634 -1.865 -3.599 1.00 69.06 82 HIS A O 1
ATOM 615 N N . THR A 1 83 ? 19.727 -1.359 -1.706 1.00 61.59 83 THR A N 1
ATOM 616 C CA . THR A 1 83 ? 20.679 -0.446 -2.350 1.00 61.59 83 THR A CA 1
ATOM 617 C C . THR A 1 83 ? 21.435 -1.161 -3.468 1.00 61.59 83 THR A C 1
ATOM 619 O O . THR A 1 83 ? 22.052 -2.206 -3.255 1.00 61.59 83 THR A O 1
ATOM 622 N N . GLY A 1 84 ? 21.387 -0.587 -4.672 1.00 54.34 84 GLY A N 1
ATOM 623 C CA . GLY A 1 84 ? 22.188 -1.055 -5.798 1.00 54.34 84 GLY A CA 1
ATOM 624 C C . GLY A 1 84 ? 23.678 -0.867 -5.521 1.00 54.34 84 GLY A C 1
ATOM 625 O O . GLY A 1 84 ? 24.093 0.108 -4.895 1.00 54.34 84 GLY A O 1
ATOM 626 N N . SER A 1 85 ? 24.499 -1.804 -5.987 1.00 50.72 85 SER A N 1
ATOM 627 C CA . SER A 1 85 ? 25.952 -1.640 -5.930 1.00 50.72 85 SER A CA 1
ATOM 628 C C . SER A 1 85 ? 26.402 -0.537 -6.893 1.00 50.72 85 SER A C 1
ATOM 630 O O . SER A 1 85 ? 25.733 -0.270 -7.896 1.00 50.72 85 SER A O 1
ATOM 632 N N . ILE A 1 86 ? 27.545 0.088 -6.590 1.00 47.12 86 ILE A N 1
ATOM 633 C CA . ILE A 1 86 ? 28.209 1.097 -7.432 1.00 47.12 86 ILE A CA 1
ATOM 634 C C . ILE A 1 86 ? 28.181 0.624 -8.896 1.00 47.12 86 ILE A C 1
ATOM 636 O O . ILE A 1 86 ? 28.601 -0.513 -9.143 1.00 47.12 86 ILE A O 1
ATOM 640 N N . PRO A 1 87 ? 27.720 1.438 -9.868 1.00 48.53 87 PRO A N 1
ATOM 641 C CA . PRO A 1 87 ? 27.889 1.105 -11.273 1.00 48.53 87 PRO A CA 1
ATOM 642 C C . PRO A 1 87 ? 29.390 1.012 -11.545 1.00 48.53 87 PRO A C 1
ATOM 644 O O . PRO A 1 87 ? 30.088 2.009 -11.722 1.00 48.53 87 PRO A O 1
ATOM 647 N N . THR A 1 88 ? 29.921 -0.206 -11.549 1.00 46.38 88 THR A N 1
ATOM 648 C CA . THR A 1 88 ? 31.198 -0.458 -12.208 1.00 46.38 88 THR A CA 1
ATOM 649 C C . THR A 1 88 ? 30.985 -0.103 -13.675 1.00 46.38 88 THR A C 1
ATOM 651 O O . THR A 1 88 ? 29.899 -0.351 -14.196 1.00 46.38 88 THR A O 1
ATOM 654 N N . ARG A 1 89 ? 31.962 0.554 -14.324 1.00 46.12 89 ARG A N 1
ATOM 655 C CA . ARG A 1 89 ? 31.875 0.922 -15.750 1.00 46.12 89 ARG A CA 1
ATOM 656 C C . ARG A 1 89 ? 31.386 -0.291 -16.551 1.00 46.12 89 ARG A C 1
ATOM 658 O O . ARG A 1 89 ? 32.178 -1.181 -16.864 1.00 46.12 89 ARG A O 1
ATOM 665 N N . ALA A 1 90 ? 30.096 -0.306 -16.880 1.00 49.59 90 ALA A N 1
ATOM 666 C CA . ALA A 1 90 ? 29.550 -1.164 -17.909 1.00 49.59 90 ALA A CA 1
ATOM 667 C C . ALA A 1 90 ? 30.306 -0.797 -19.190 1.00 49.59 90 ALA A C 1
ATOM 669 O O . ALA A 1 90 ? 30.527 0.389 -19.441 1.00 49.59 90 ALA A O 1
ATOM 670 N N . ASN A 1 91 ? 30.749 -1.797 -19.951 1.00 48.41 91 ASN A N 1
ATOM 671 C CA . ASN A 1 91 ? 31.555 -1.680 -21.179 1.00 48.41 91 ASN A CA 1
ATOM 672 C C . ASN A 1 91 ? 33.079 -1.845 -21.032 1.00 48.41 91 ASN A C 1
ATOM 674 O O . ASN A 1 91 ? 33.837 -1.265 -21.810 1.00 48.41 91 ASN A O 1
ATOM 678 N N . ARG A 1 92 ? 33.565 -2.705 -20.125 1.00 50.38 92 ARG A N 1
ATOM 679 C CA . ARG A 1 92 ? 34.792 -3.461 -20.441 1.00 50.38 92 ARG A CA 1
ATOM 680 C C . ARG A 1 92 ? 34.400 -4.804 -21.063 1.00 50.38 92 ARG A C 1
ATOM 682 O O . ARG A 1 92 ? 33.639 -5.536 -20.430 1.00 50.38 92 ARG A O 1
ATOM 689 N N . PRO A 1 93 ? 34.910 -5.156 -22.257 1.00 50.94 93 PRO A N 1
ATOM 690 C CA . PRO A 1 93 ? 34.733 -6.494 -22.810 1.00 50.94 93 PRO A CA 1
ATOM 691 C C . PRO A 1 93 ? 35.143 -7.546 -21.768 1.00 50.94 93 PRO A C 1
ATOM 693 O O . PRO A 1 93 ? 36.247 -7.484 -21.232 1.00 50.94 93 PRO A O 1
ATOM 696 N N . GLY A 1 94 ? 34.236 -8.469 -21.437 1.00 57.66 94 GLY A N 1
ATOM 697 C CA . GLY A 1 94 ? 34.482 -9.548 -20.472 1.00 57.66 94 GLY A CA 1
ATOM 698 C C . GLY A 1 94 ? 34.067 -9.278 -19.017 1.00 57.66 94 GLY A C 1
ATOM 699 O O . GLY A 1 94 ? 34.071 -10.220 -18.228 1.00 57.66 94 GLY A O 1
ATOM 700 N N . ILE A 1 95 ? 33.649 -8.058 -18.649 1.00 53.28 95 ILE A N 1
ATOM 701 C CA . ILE A 1 95 ? 33.089 -7.762 -17.317 1.00 53.28 95 ILE A CA 1
ATOM 702 C C . ILE A 1 95 ? 31.584 -7.531 -17.461 1.00 53.28 95 ILE A C 1
ATOM 704 O O . ILE A 1 95 ? 31.156 -6.488 -17.951 1.00 53.28 95 ILE A O 1
ATOM 708 N N . ARG A 1 96 ? 30.776 -8.511 -17.038 1.00 52.69 96 ARG A N 1
ATOM 709 C CA . ARG A 1 96 ? 29.323 -8.330 -16.909 1.00 52.69 96 ARG A CA 1
ATOM 710 C C . ARG A 1 96 ? 29.053 -7.365 -15.756 1.00 52.69 96 ARG A C 1
ATOM 712 O O . ARG A 1 96 ? 29.686 -7.485 -14.706 1.00 52.69 96 ARG A O 1
ATOM 719 N N . ASN A 1 97 ? 28.142 -6.414 -15.945 1.00 54.66 97 ASN A N 1
ATOM 720 C CA . ASN A 1 97 ? 27.748 -5.503 -14.875 1.00 54.66 97 ASN A CA 1
ATOM 721 C C . ASN A 1 97 ? 27.219 -6.345 -13.696 1.00 54.66 97 ASN A C 1
ATOM 723 O O . ASN A 1 97 ? 26.364 -7.200 -13.923 1.00 54.66 97 ASN A O 1
ATOM 727 N N . PRO A 1 98 ? 27.677 -6.153 -12.448 1.00 53.16 98 PRO A N 1
ATOM 728 C CA . PRO A 1 98 ? 27.142 -6.880 -11.297 1.00 53.16 98 PRO A CA 1
ATOM 729 C C . PRO A 1 98 ? 25.611 -6.799 -11.201 1.00 53.16 98 PRO A C 1
ATOM 731 O O . PRO A 1 98 ? 24.981 -7.779 -10.818 1.00 53.16 98 PRO A O 1
ATOM 734 N N . ASN A 1 99 ? 25.018 -5.682 -11.644 1.00 51.25 99 ASN A N 1
ATOM 735 C CA . ASN A 1 99 ? 23.566 -5.483 -11.705 1.00 51.25 99 ASN A CA 1
ATOM 736 C C . ASN A 1 99 ? 22.874 -6.279 -12.838 1.00 51.25 99 ASN A C 1
ATOM 738 O O . ASN A 1 99 ? 21.660 -6.453 -12.800 1.00 51.25 99 ASN A O 1
ATOM 742 N N . GLU A 1 100 ? 23.621 -6.767 -13.835 1.00 52.12 100 GLU A N 1
ATOM 743 C CA . GLU A 1 100 ? 23.150 -7.688 -14.888 1.00 52.12 100 GLU A CA 1
ATOM 744 C C . GLU A 1 100 ? 23.361 -9.162 -14.508 1.00 52.12 100 GLU A C 1
ATOM 746 O O . GLU A 1 100 ? 22.604 -10.024 -14.947 1.00 52.12 100 GLU A O 1
ATOM 751 N N . VAL A 1 101 ? 24.380 -9.469 -13.695 1.00 52.69 101 VAL A N 1
ATOM 752 C CA . VAL A 1 101 ? 24.657 -10.839 -13.213 1.00 52.69 101 VAL A CA 1
ATOM 753 C C . VAL A 1 101 ? 23.754 -11.210 -12.036 1.00 52.69 101 VAL A C 1
ATOM 755 O O . VAL A 1 101 ? 23.379 -12.370 -11.890 1.00 52.69 101 VAL A O 1
ATOM 758 N N . TRP A 1 102 ? 23.376 -10.220 -11.225 1.00 55.00 102 TRP A N 1
ATOM 759 C CA . TRP A 1 102 ? 22.499 -10.372 -10.071 1.00 55.00 102 TRP A CA 1
ATOM 760 C C . TRP A 1 102 ? 21.420 -9.289 -10.125 1.00 55.00 102 TRP A C 1
ATOM 762 O O . TRP A 1 102 ? 21.657 -8.175 -9.653 1.00 55.00 102 TRP A O 1
ATOM 772 N N . PRO A 1 103 ? 20.234 -9.560 -10.696 1.00 59.22 103 PRO A N 1
ATOM 773 C CA . PRO A 1 103 ? 19.136 -8.609 -10.619 1.00 59.22 103 PRO A CA 1
ATOM 774 C C . PRO A 1 103 ? 18.679 -8.529 -9.161 1.00 59.22 103 PRO A C 1
ATOM 776 O O . PRO A 1 103 ? 17.918 -9.358 -8.674 1.00 59.22 103 PRO A O 1
ATOM 779 N N . MET A 1 104 ? 19.211 -7.548 -8.433 1.00 63.62 104 MET A N 1
ATOM 780 C CA . MET A 1 104 ? 18.969 -7.407 -6.996 1.00 63.62 104 MET A CA 1
ATOM 781 C C . MET A 1 104 ? 17.587 -6.843 -6.678 1.00 63.62 104 MET A C 1
ATOM 783 O O . MET A 1 104 ? 17.112 -7.030 -5.561 1.00 63.62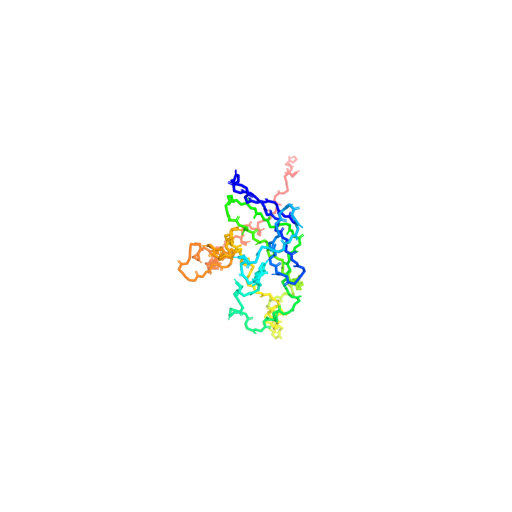 104 MET A O 1
ATOM 787 N N . ASN A 1 105 ? 16.956 -6.188 -7.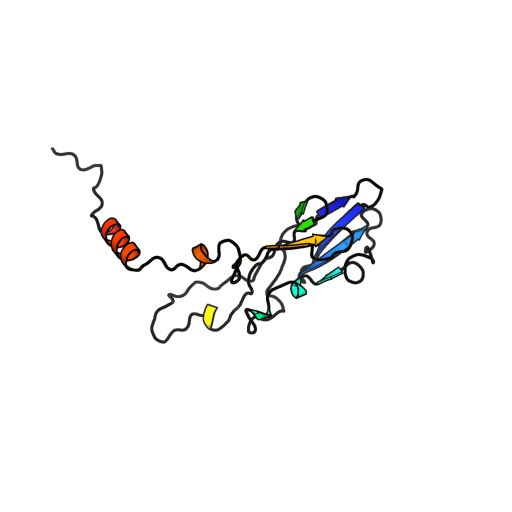656 1.00 73.62 105 ASN A N 1
ATOM 788 C CA . ASN A 1 105 ? 15.720 -5.445 -7.483 1.00 73.62 105 ASN A CA 1
ATOM 789 C C . ASN A 1 105 ? 14.734 -5.702 -8.628 1.00 73.62 105 ASN A C 1
ATOM 791 O O . ASN A 1 105 ? 15.113 -5.858 -9.791 1.00 73.62 105 ASN A O 1
ATOM 795 N N . ILE A 1 106 ? 13.461 -5.674 -8.260 1.00 79.88 106 ILE A N 1
ATOM 796 C CA . ILE A 1 106 ? 12.295 -5.549 -9.138 1.00 79.88 106 ILE A CA 1
ATOM 797 C C . ILE A 1 106 ? 12.035 -4.072 -9.488 1.00 79.88 106 ILE A C 1
ATOM 799 O O . ILE A 1 106 ? 12.589 -3.186 -8.828 1.00 79.88 106 ILE A O 1
ATOM 803 N N . PRO A 1 107 ? 11.192 -3.775 -10.493 1.00 83.06 107 PRO A N 1
ATOM 804 C CA . PRO A 1 107 ? 10.672 -2.426 -10.683 1.00 83.06 107 PRO A CA 1
ATOM 805 C C . PRO A 1 107 ? 10.010 -1.898 -9.401 1.00 83.06 107 PRO A C 1
ATOM 807 O O . PRO A 1 107 ? 9.222 -2.594 -8.760 1.00 83.06 107 PRO A O 1
ATOM 810 N N . GLY A 1 108 ? 10.355 -0.669 -9.016 1.00 83.06 108 GLY A N 1
ATOM 811 C CA . GLY A 1 108 ? 9.808 -0.008 -7.834 1.00 83.06 108 GLY A CA 1
ATOM 812 C C . GLY A 1 108 ? 8.459 0.626 -8.134 1.00 83.06 108 GLY A C 1
ATOM 813 O O . GLY A 1 108 ? 8.371 1.848 -8.192 1.00 83.06 108 GLY A O 1
ATOM 814 N N . ASP A 1 109 ? 7.440 -0.178 -8.416 1.00 88.00 109 ASP A N 1
ATOM 815 C CA . ASP A 1 109 ? 6.111 0.345 -8.735 1.00 88.00 109 ASP A CA 1
ATOM 816 C C . ASP A 1 109 ? 5.407 0.890 -7.497 1.00 88.00 109 ASP A C 1
ATOM 818 O O . ASP A 1 109 ? 5.631 0.441 -6.372 1.00 88.00 109 ASP A O 1
ATOM 822 N N . VAL A 1 110 ? 4.512 1.845 -7.727 1.00 89.75 110 VAL A N 1
ATOM 823 C CA . VAL A 1 110 ? 3.656 2.398 -6.679 1.00 89.75 110 VAL A CA 1
ATOM 824 C C . VAL A 1 110 ? 2.275 1.773 -6.811 1.00 89.75 110 VAL A C 1
ATOM 826 O O . VAL A 1 110 ? 1.640 1.877 -7.862 1.00 89.75 110 VAL A O 1
ATOM 829 N N . VAL A 1 111 ? 1.805 1.132 -5.744 1.00 92.38 111 VAL A N 1
ATOM 830 C CA . VAL A 1 111 ? 0.499 0.463 -5.695 1.00 92.38 111 VAL A CA 1
ATOM 831 C C . VAL A 1 111 ? -0.402 1.187 -4.702 1.00 92.38 111 VAL A C 1
ATOM 833 O O . VAL A 1 111 ? 0.042 1.581 -3.617 1.00 92.38 111 VAL A O 1
ATOM 836 N N . ALA A 1 112 ? -1.666 1.366 -5.083 1.00 94.81 112 ALA A N 1
ATOM 837 C CA . ALA A 1 112 ? -2.688 1.922 -4.213 1.00 94.81 112 ALA A CA 1
ATOM 838 C C . ALA A 1 112 ? -3.758 0.892 -3.858 1.00 94.81 112 ALA A C 1
ATOM 840 O O . ALA A 1 112 ? -4.247 0.168 -4.726 1.00 94.81 112 ALA A O 1
ATOM 841 N N . TYR A 1 113 ? -4.167 0.897 -2.593 1.00 96.44 113 TYR A N 1
ATOM 842 C CA . TYR A 1 113 ? -5.145 -0.023 -2.020 1.00 96.44 113 TYR A CA 1
ATOM 843 C C . TYR A 1 113 ? -6.354 0.733 -1.480 1.00 96.44 113 TYR A C 1
ATOM 845 O O . TYR A 1 113 ? -6.228 1.838 -0.958 1.00 96.44 113 TYR A O 1
ATOM 853 N N . ASP A 1 114 ? -7.529 0.130 -1.572 1.00 96.75 114 ASP A N 1
ATOM 854 C CA . ASP A 1 114 ? -8.747 0.655 -0.971 1.00 96.75 114 ASP A CA 1
ATOM 855 C C . ASP A 1 114 ? -8.694 0.535 0.560 1.00 96.75 114 ASP A C 1
ATOM 857 O O . ASP A 1 114 ? -8.457 -0.542 1.102 1.00 96.75 114 ASP A O 1
ATOM 861 N N . ALA A 1 115 ? -8.947 1.625 1.280 1.00 96.62 115 ALA A N 1
ATOM 862 C CA . ALA A 1 115 ? -8.825 1.679 2.734 1.00 96.62 115 ALA A CA 1
ATOM 863 C C . ALA A 1 115 ? -9.845 0.801 3.476 1.00 96.62 115 ALA A C 1
ATOM 865 O O . ALA A 1 115 ? -9.603 0.380 4.611 1.00 96.62 115 ALA A O 1
ATOM 866 N N . ARG A 1 116 ? -10.985 0.488 2.850 1.00 95.56 116 ARG A N 1
ATOM 867 C CA . ARG A 1 116 ? -12.022 -0.336 3.478 1.00 95.56 116 ARG A CA 1
ATOM 868 C C . ARG A 1 116 ? -11.760 -1.818 3.290 1.00 95.56 116 ARG A C 1
ATOM 870 O O . ARG A 1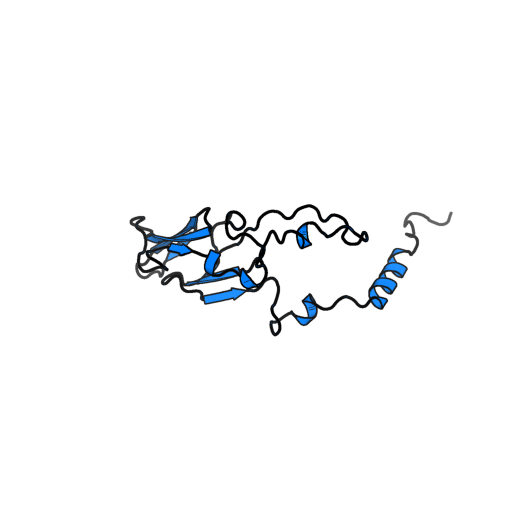 116 ? -11.904 -2.586 4.239 1.00 95.56 116 ARG A O 1
ATOM 877 N N . THR A 1 117 ? -11.396 -2.203 2.076 1.00 96.38 117 THR A N 1
ATOM 878 C CA . THR A 1 117 ? -11.348 -3.604 1.645 1.00 96.38 117 THR A CA 1
ATOM 879 C C . THR A 1 117 ? -9.933 -4.138 1.499 1.00 96.38 117 THR A C 1
ATOM 881 O O . THR A 1 117 ? -9.722 -5.342 1.584 1.00 96.38 117 THR A O 1
ATOM 884 N N . GLY A 1 118 ? -8.958 -3.263 1.267 1.00 95.69 118 GLY A N 1
ATOM 885 C CA . GLY A 1 118 ? -7.593 -3.655 0.952 1.00 95.69 118 GLY A CA 1
ATOM 886 C C . GLY A 1 118 ? -7.373 -4.065 -0.502 1.00 95.69 118 GLY A C 1
ATOM 887 O O . GLY A 1 118 ? -6.288 -4.507 -0.859 1.00 95.69 118 GLY A O 1
ATOM 888 N N . ARG A 1 119 ? -8.379 -3.930 -1.370 1.00 95.56 119 ARG A N 1
ATOM 889 C CA . ARG A 1 119 ? -8.241 -4.286 -2.787 1.00 95.56 119 ARG A CA 1
ATOM 890 C C . ARG A 1 119 ? -7.343 -3.297 -3.519 1.00 95.56 119 ARG A C 1
ATOM 892 O O . ARG A 1 119 ? -7.465 -2.090 -3.318 1.00 95.56 119 ARG A O 1
ATOM 899 N N . THR A 1 120 ? -6.522 -3.798 -4.436 1.00 94.75 120 THR A N 1
ATOM 900 C CA . THR A 1 120 ? -5.728 -2.964 -5.343 1.00 94.75 120 THR A CA 1
ATOM 901 C C . THR A 1 120 ? -6.649 -2.107 -6.216 1.00 94.75 120 THR A C 1
ATOM 903 O O . THR A 1 120 ? -7.505 -2.626 -6.934 1.00 94.75 120 THR A O 1
ATOM 906 N N . LEU A 1 121 ? -6.487 -0.786 -6.132 1.00 94.19 121 LEU A N 1
ATOM 907 C CA . LEU A 1 121 ? -7.239 0.200 -6.910 1.00 94.19 121 LEU A CA 1
ATOM 908 C C . LEU A 1 121 ? -6.543 0.504 -8.233 1.00 94.19 121 LEU A C 1
ATOM 910 O O . LEU A 1 121 ? -7.168 0.501 -9.291 1.00 94.19 121 LEU A O 1
ATOM 914 N N . TRP A 1 122 ? -5.246 0.790 -8.163 1.00 92.25 122 TRP A N 1
ATOM 915 C CA . TRP A 1 122 ? -4.421 1.110 -9.318 1.00 92.25 122 TRP A CA 1
ATOM 916 C C . TRP A 1 122 ? -2.947 0.851 -9.017 1.00 92.25 122 TRP A C 1
ATOM 918 O O . TRP A 1 122 ? -2.526 0.734 -7.863 1.00 92.25 122 TRP A O 1
ATOM 928 N N . ARG A 1 123 ? -2.162 0.791 -10.090 1.00 90.12 123 ARG A N 1
ATOM 929 C CA . ARG A 1 123 ? -0.706 0.711 -10.055 1.00 90.12 123 ARG A CA 1
ATOM 930 C C . ARG A 1 123 ? -0.125 1.753 -10.994 1.00 90.12 123 ARG A C 1
ATOM 932 O O . ARG A 1 123 ? -0.608 1.921 -12.109 1.00 90.12 123 ARG A O 1
ATOM 939 N N . PHE A 1 124 ? 0.923 2.420 -10.536 1.00 88.75 124 PHE A N 1
ATOM 940 C CA . PHE A 1 124 ? 1.785 3.232 -11.373 1.00 88.75 124 PHE A CA 1
ATOM 941 C C . PHE A 1 124 ? 3.104 2.492 -11.593 1.00 88.75 124 PHE A C 1
ATOM 943 O O . PHE A 1 124 ? 3.871 2.272 -10.650 1.00 88.75 124 PHE A O 1
ATOM 950 N N . ASN A 1 125 ? 3.353 2.111 -12.844 1.00 88.56 125 ASN A N 1
ATOM 951 C CA . ASN A 1 125 ? 4.580 1.442 -13.245 1.00 88.56 125 ASN A CA 1
ATOM 952 C C . ASN A 1 125 ? 5.689 2.481 -13.421 1.00 88.56 125 ASN A C 1
ATOM 954 O O . ASN A 1 125 ? 5.616 3.333 -14.305 1.00 88.56 125 ASN A O 1
ATOM 958 N N . THR A 1 126 ? 6.725 2.422 -12.583 1.00 84.69 126 THR A N 1
ATOM 959 C CA . THR A 1 126 ? 7.833 3.396 -12.654 1.00 84.69 126 THR A CA 1
ATOM 960 C C . THR A 1 126 ? 8.721 3.172 -13.870 1.00 84.69 126 THR A C 1
ATOM 962 O O . THR A 1 126 ? 9.225 4.127 -14.457 1.00 84.69 126 THR A O 1
ATOM 965 N N . VAL A 1 127 ? 8.880 1.910 -14.269 1.00 84.50 127 VAL A N 1
ATOM 966 C CA . VAL A 1 127 ? 9.360 1.531 -15.599 1.00 84.50 127 VAL A CA 1
ATOM 967 C C . VAL A 1 127 ? 8.131 1.165 -16.433 1.00 84.50 127 VAL A C 1
ATOM 969 O O . VAL A 1 127 ? 7.523 0.130 -16.125 1.00 84.50 127 VAL A O 1
ATOM 972 N N . PRO A 1 128 ? 7.750 1.980 -17.437 1.00 82.50 128 PRO A N 1
ATOM 973 C CA . PRO A 1 128 ? 6.542 1.742 -18.218 1.00 82.50 128 PRO A CA 1
ATOM 974 C C . PRO A 1 128 ? 6.587 0.414 -18.972 1.00 82.50 128 PRO A C 1
ATOM 976 O O . PRO A 1 128 ? 7.642 0.000 -19.461 1.00 82.50 128 PRO A O 1
ATOM 979 N N . LYS A 1 129 ? 5.427 -0.224 -19.110 1.00 80.50 129 LYS A N 1
ATOM 980 C CA . LYS A 1 129 ? 5.220 -1.361 -20.011 1.00 80.50 129 LYS A CA 1
ATOM 981 C C . LYS A 1 129 ? 4.964 -0.900 -21.441 1.00 80.50 129 LYS A C 1
ATOM 983 O O . LYS A 1 129 ? 4.631 0.255 -21.710 1.00 80.50 129 LYS A O 1
ATOM 988 N N . GLU A 1 130 ? 5.104 -1.833 -22.374 1.00 79.06 130 GLU A N 1
ATOM 989 C CA . GLU A 1 130 ? 4.687 -1.615 -23.754 1.00 79.06 130 GLU A CA 1
ATOM 990 C C . GLU A 1 130 ? 3.211 -1.183 -23.801 1.00 79.06 130 GLU A C 1
ATOM 992 O O . GLU A 1 130 ? 2.355 -1.784 -23.154 1.00 79.06 130 GLU A O 1
ATOM 997 N N . GLY A 1 131 ? 2.931 -0.097 -24.525 1.00 78.75 131 GLY A N 1
ATOM 998 C CA . GLY A 1 131 ? 1.595 0.501 -24.602 1.00 78.75 131 GLY A CA 1
ATOM 999 C C . GLY A 1 131 ? 1.240 1.488 -23.481 1.00 78.75 131 GLY A C 1
ATOM 1000 O O . GLY A 1 131 ? 0.184 2.112 -23.561 1.00 78.75 131 GLY A O 1
ATOM 1001 N N . GLU A 1 132 ? 2.096 1.691 -22.473 1.00 81.12 132 GLU A N 1
ATOM 1002 C CA . GLU A 1 132 ? 1.856 2.685 -21.420 1.00 81.12 132 GLU A CA 1
ATOM 1003 C C . GLU A 1 132 ? 2.315 4.094 -21.806 1.00 81.12 132 GLU A C 1
ATOM 1005 O O . GLU A 1 132 ? 3.225 4.306 -22.615 1.00 81.12 132 GLU A O 1
ATOM 1010 N N . PHE A 1 133 ? 1.683 5.091 -21.185 1.00 73.19 133 PHE A N 1
ATOM 1011 C CA . PHE A 1 133 ? 2.058 6.485 -21.370 1.00 73.19 133 PHE A CA 1
ATOM 1012 C C . PHE A 1 133 ? 3.536 6.708 -21.010 1.00 73.19 133 PHE A C 1
ATOM 1014 O O . PHE A 1 133 ? 4.011 6.287 -19.958 1.00 73.19 133 PHE A O 1
ATOM 1021 N N . GLY A 1 134 ? 4.264 7.392 -21.894 1.00 63.62 134 GLY A N 1
ATOM 1022 C CA . GLY A 1 134 ? 5.683 7.697 -21.718 1.00 63.62 134 GLY A CA 1
ATOM 1023 C C . GLY A 1 134 ? 6.649 6.636 -22.255 1.00 63.62 134 GLY A C 1
ATOM 1024 O O . GLY A 1 134 ? 7.824 6.961 -22.415 1.00 63.62 134 GLY A O 1
ATOM 1025 N N . VAL A 1 135 ? 6.202 5.424 -22.618 1.00 75.38 135 VAL A N 1
ATOM 1026 C CA . VAL A 1 135 ? 7.099 4.328 -23.054 1.00 75.38 135 VAL A CA 1
ATOM 1027 C C . VAL A 1 135 ? 8.043 4.730 -24.196 1.00 75.38 135 VAL A C 1
ATOM 1029 O O . VAL A 1 135 ? 9.228 4.398 -24.181 1.00 75.38 135 VAL A O 1
ATOM 1032 N N . THR A 1 136 ? 7.549 5.521 -25.150 1.00 63.34 136 THR A N 1
ATOM 1033 C CA . THR A 1 136 ? 8.334 6.013 -26.287 1.00 63.34 136 THR A CA 1
ATOM 1034 C C . THR A 1 136 ? 9.447 6.953 -25.844 1.00 63.34 136 THR A C 1
ATOM 1036 O O . THR A 1 136 ? 10.551 6.862 -26.361 1.00 63.34 136 THR A O 1
ATOM 1039 N N . VAL A 1 137 ? 9.224 7.807 -24.846 1.00 61.91 137 VAL A N 1
ATOM 1040 C CA . VAL A 1 137 ? 10.260 8.716 -24.332 1.00 61.91 137 VAL A CA 1
ATOM 1041 C C . VAL A 1 137 ? 11.273 7.964 -23.462 1.00 61.91 137 VAL A C 1
ATOM 1043 O O . VAL A 1 137 ? 12.466 8.237 -23.557 1.00 61.91 137 VAL A O 1
ATOM 1046 N N . PHE A 1 138 ? 10.832 6.979 -22.669 1.00 57.72 138 PHE A N 1
ATOM 1047 C CA . PHE A 1 138 ? 11.709 6.182 -21.798 1.00 57.72 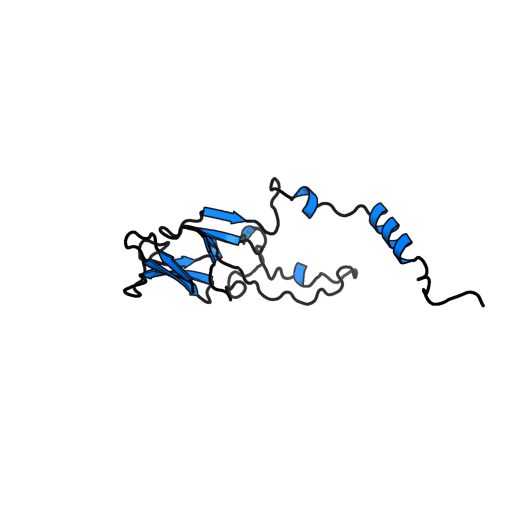138 PHE A CA 1
ATOM 1048 C C . PHE A 1 138 ? 12.659 5.242 -22.561 1.00 57.72 138 PHE A C 1
ATOM 1050 O O . PHE A 1 138 ? 13.764 4.987 -22.085 1.00 57.72 138 PHE A O 1
ATOM 1057 N N . LEU A 1 139 ? 12.255 4.729 -23.729 1.00 56.06 139 LEU A N 1
ATOM 1058 C CA . LEU A 1 139 ? 13.041 3.757 -24.508 1.00 56.06 139 LEU A CA 1
ATOM 1059 C C . LEU A 1 139 ? 13.747 4.350 -25.734 1.00 56.06 139 LEU A C 1
ATOM 1061 O O . LEU A 1 139 ? 14.517 3.650 -26.397 1.00 56.06 139 LEU A O 1
ATOM 1065 N N . THR A 1 140 ? 13.530 5.629 -26.049 1.00 50.25 140 THR A N 1
ATOM 1066 C CA . THR A 1 140 ? 14.245 6.260 -27.161 1.00 50.25 140 THR A CA 1
ATOM 1067 C C . THR A 1 140 ? 15.685 6.541 -26.747 1.00 50.25 140 THR A C 1
ATOM 1069 O O . THR A 1 140 ? 15.980 7.506 -26.042 1.00 50.25 140 THR A O 1
ATOM 1072 N N . ARG A 1 141 ? 16.616 5.708 -27.225 1.00 48.88 141 ARG A N 1
ATOM 1073 C CA . ARG A 1 141 ? 18.043 6.042 -27.222 1.00 48.88 141 ARG A CA 1
ATOM 1074 C C . ARG A 1 141 ? 18.222 7.358 -27.979 1.00 48.88 141 ARG A C 1
ATOM 1076 O O . ARG A 1 141 ? 17.796 7.466 -29.128 1.00 48.88 141 ARG A O 1
ATOM 1083 N N . VAL A 1 142 ? 18.880 8.337 -27.356 1.00 61.34 142 VAL A N 1
ATOM 1084 C CA . VAL A 1 142 ? 19.302 9.558 -28.056 1.00 61.34 142 VAL A CA 1
ATOM 1085 C C . VAL A 1 142 ? 20.138 9.132 -29.269 1.00 61.34 142 VAL A C 1
ATOM 1087 O O . VAL A 1 142 ? 21.116 8.403 -29.081 1.00 61.34 142 VAL A O 1
ATOM 1090 N N . PRO A 1 143 ? 19.773 9.529 -30.502 1.00 67.56 143 PRO A N 1
ATOM 1091 C CA . PRO A 1 143 ? 20.508 9.121 -31.690 1.00 67.56 143 PRO A CA 1
ATOM 1092 C C . PRO A 1 143 ? 21.983 9.511 -31.581 1.00 67.56 143 PRO A C 1
ATOM 1094 O O . PRO A 1 143 ? 22.301 10.625 -31.159 1.00 67.56 143 PRO A O 1
ATOM 1097 N N . ASP A 1 144 ? 22.887 8.629 -32.015 1.00 66.69 144 ASP A N 1
ATOM 1098 C CA . ASP A 1 144 ? 24.340 8.836 -31.896 1.00 66.69 144 ASP A CA 1
ATOM 1099 C C . ASP A 1 144 ? 24.806 10.157 -32.540 1.00 66.69 144 ASP A C 1
ATOM 1101 O O . ASP A 1 144 ? 25.756 10.782 -32.072 1.00 66.69 144 ASP A O 1
ATOM 1105 N N . ALA A 1 145 ? 24.080 10.645 -33.552 1.00 60.88 145 ALA A N 1
ATOM 1106 C CA . ALA A 1 145 ? 24.311 11.945 -34.177 1.00 60.88 145 ALA A CA 1
ATOM 1107 C C . ALA A 1 145 ? 24.101 13.137 -33.221 1.00 60.88 145 ALA A C 1
ATOM 1109 O O . ALA A 1 145 ? 24.873 14.093 -33.261 1.00 60.88 145 ALA A O 1
ATOM 1110 N N . GLN A 1 146 ? 23.099 13.085 -32.336 1.00 58.44 146 GLN A N 1
ATOM 1111 C CA . GLN A 1 146 ? 22.861 14.139 -31.342 1.00 58.44 146 GLN A CA 1
ATOM 1112 C C . GLN A 1 146 ? 23.863 14.071 -30.183 1.00 58.44 146 GLN A C 1
ATOM 1114 O O . GLN A 1 146 ? 24.275 15.108 -29.666 1.00 58.44 146 GLN A O 1
ATOM 1119 N N . ILE A 1 147 ? 24.314 12.866 -29.818 1.00 59.44 147 ILE A N 1
ATOM 1120 C CA . ILE A 1 147 ? 25.389 12.675 -28.833 1.00 59.44 147 ILE A CA 1
ATOM 1121 C C . ILE A 1 147 ? 26.705 13.246 -29.381 1.00 59.44 147 ILE A C 1
ATOM 1123 O O . ILE A 1 147 ? 27.396 13.983 -28.681 1.00 59.44 147 ILE A O 1
ATOM 1127 N N . ALA A 1 148 ? 27.032 12.966 -30.647 1.00 61.84 148 ALA A N 1
ATOM 1128 C CA . ALA A 1 148 ? 28.218 13.503 -31.311 1.00 61.84 148 ALA A CA 1
ATOM 1129 C C . ALA A 1 148 ? 28.164 15.033 -31.482 1.00 61.84 148 ALA A C 1
ATOM 1131 O O . ALA A 1 148 ? 29.195 15.696 -31.374 1.00 61.84 148 ALA A O 1
ATOM 1132 N N . ALA A 1 149 ? 26.973 15.595 -31.718 1.00 61.69 149 ALA A N 1
ATOM 1133 C CA . ALA A 1 149 ? 26.770 17.040 -31.796 1.00 61.69 149 ALA A CA 1
ATOM 1134 C C . ALA A 1 149 ? 27.002 17.733 -30.442 1.00 61.69 149 ALA A C 1
ATOM 1136 O O . ALA A 1 149 ? 27.737 18.714 -30.400 1.00 61.69 149 ALA A O 1
ATOM 1137 N N . LYS A 1 150 ? 26.469 17.184 -29.338 1.00 58.16 150 LYS A N 1
ATOM 1138 C CA . LYS A 1 150 ? 26.730 17.704 -27.982 1.00 58.16 150 LYS A CA 1
ATOM 1139 C C . LYS A 1 150 ? 28.200 17.596 -27.579 1.00 58.16 150 LYS A C 1
ATOM 1141 O O . LYS A 1 150 ? 28.745 18.538 -27.021 1.00 58.16 150 LYS A O 1
ATOM 1146 N N . LYS A 1 151 ? 28.871 16.494 -27.928 1.00 58.50 151 LYS A N 1
ATOM 1147 C CA . LYS A 1 151 ? 30.305 16.316 -27.644 1.00 58.50 151 LYS A CA 1
ATOM 1148 C C . LYS A 1 151 ? 31.181 17.371 -28.329 1.00 58.50 151 LYS A C 1
ATOM 1150 O O . LYS A 1 151 ? 32.110 17.880 -27.723 1.00 58.50 151 LYS A O 1
ATOM 1155 N N . LYS A 1 152 ? 30.848 17.749 -29.570 1.00 59.03 152 LYS A N 1
ATOM 1156 C CA . LYS A 1 152 ? 31.519 18.849 -30.290 1.00 59.03 152 LYS A CA 1
ATOM 1157 C C . LYS A 1 152 ? 31.256 20.232 -29.688 1.00 59.03 152 LYS A C 1
ATOM 1159 O O . LYS A 1 152 ? 31.987 21.168 -29.998 1.00 59.03 152 LYS A O 1
ATOM 1164 N N . GLU A 1 153 ? 30.192 20.382 -28.908 1.00 58.06 153 GLU A N 1
ATOM 1165 C CA . GLU A 1 153 ? 29.855 21.627 -28.224 1.00 58.06 153 GLU A CA 1
ATOM 1166 C C . GLU A 1 153 ? 30.560 21.739 -26.865 1.00 58.06 153 GLU A C 1
ATOM 1168 O O . GLU A 1 153 ? 31.026 22.825 -26.541 1.00 58.06 153 GLU A O 1
ATOM 1173 N N . GLU A 1 154 ? 30.719 20.623 -26.141 1.00 57.06 154 GLU A N 1
ATOM 1174 C CA . GLU A 1 154 ? 31.536 20.516 -24.917 1.00 57.06 154 GLU A CA 1
ATOM 1175 C C . GLU A 1 154 ? 33.051 20.583 -25.180 1.00 57.06 154 GLU A C 1
ATOM 1177 O O . GLU A 1 154 ? 33.777 21.118 -24.354 1.00 57.06 154 GLU A O 1
ATOM 1182 N N . ASP A 1 155 ? 33.540 20.098 -26.328 1.00 61.78 155 ASP A N 1
ATOM 1183 C CA . ASP A 1 155 ? 34.964 20.189 -26.709 1.00 61.78 155 ASP A CA 1
ATOM 1184 C C . ASP A 1 155 ? 35.377 21.597 -27.202 1.00 61.78 155 ASP A C 1
ATOM 1186 O O . ASP A 1 155 ? 36.508 21.801 -27.659 1.00 61.78 155 ASP A O 1
ATOM 1190 N N . LYS A 1 156 ? 34.478 22.593 -27.150 1.00 60.12 156 LYS A N 1
ATOM 1191 C CA . LYS A 1 156 ? 34.867 23.988 -27.386 1.00 60.12 156 LYS A CA 1
ATOM 1192 C C . LYS A 1 156 ? 35.724 24.455 -26.206 1.00 60.12 156 LYS A C 1
ATOM 1194 O O . LYS A 1 156 ? 35.332 24.229 -25.067 1.00 60.12 156 LYS A O 1
ATOM 1199 N N . PRO A 1 157 ? 36.871 25.112 -26.448 1.00 60.91 157 PRO A N 1
ATOM 1200 C CA . PRO A 1 157 ? 37.694 25.612 -25.357 1.00 60.91 157 PRO A CA 1
ATOM 1201 C C . PRO A 1 157 ? 36.871 26.593 -24.517 1.00 60.91 157 PRO A C 1
ATOM 1203 O O . PRO A 1 157 ? 36.285 27.527 -25.071 1.00 60.91 157 PRO A O 1
ATOM 1206 N N . ASP A 1 158 ? 36.826 26.366 -23.203 1.00 56.16 158 ASP A N 1
ATOM 1207 C CA . ASP A 1 158 ? 36.217 27.290 -22.251 1.00 56.16 158 ASP A CA 1
ATOM 1208 C C . ASP A 1 158 ? 36.861 28.665 -22.435 1.00 56.16 158 ASP A C 1
ATOM 1210 O O . ASP A 1 158 ? 38.048 28.863 -22.166 1.00 56.16 158 ASP A O 1
ATOM 1214 N N . VAL A 1 159 ? 36.088 29.623 -22.943 1.00 63.97 159 VAL A N 1
ATOM 1215 C CA . VAL A 1 159 ? 36.553 31.002 -23.058 1.00 63.97 159 VAL A CA 1
ATOM 1216 C C . VAL A 1 159 ? 36.530 31.573 -21.647 1.00 63.97 159 VAL A C 1
ATOM 1218 O O . VAL A 1 159 ? 35.458 31.801 -21.087 1.00 63.97 159 VAL A O 1
ATOM 1221 N N . ASN A 1 160 ? 37.708 31.749 -21.047 1.00 57.50 160 ASN A N 1
ATOM 1222 C CA . ASN A 1 160 ? 37.841 32.324 -19.716 1.00 57.50 160 ASN A CA 1
ATOM 1223 C C . ASN A 1 160 ? 37.286 33.762 -19.735 1.00 57.50 160 ASN A C 1
ATOM 1225 O O . ASN A 1 160 ? 37.832 34.614 -20.438 1.00 57.50 160 ASN A O 1
ATOM 1229 N N . PRO A 1 161 ? 36.223 34.073 -18.972 1.00 56.00 161 PRO A N 1
ATOM 1230 C CA . PRO A 1 161 ? 35.558 35.376 -19.033 1.00 56.00 161 PRO A CA 1
ATOM 1231 C C . PRO A 1 161 ? 36.404 36.545 -18.492 1.00 56.00 161 PRO A C 1
ATOM 1233 O O . PRO A 1 161 ? 35.933 37.681 -18.500 1.00 56.00 161 PRO A O 1
ATOM 1236 N N . TRP A 1 162 ? 37.633 36.288 -18.031 1.00 54.88 162 TRP A N 1
ATOM 1237 C CA . TRP A 1 162 ? 38.550 37.286 -17.470 1.00 54.88 162 TRP A CA 1
ATOM 1238 C C . TRP A 1 162 ? 39.718 37.678 -18.385 1.00 54.88 162 TRP A C 1
ATOM 1240 O O . TRP A 1 162 ? 40.506 38.544 -18.007 1.00 54.88 162 TRP A O 1
ATOM 1250 N N . ASP A 1 163 ? 39.824 37.101 -19.584 1.00 68.75 163 ASP A N 1
ATOM 1251 C CA . ASP A 1 163 ? 40.830 37.516 -20.566 1.00 68.75 163 ASP A CA 1
ATOM 1252 C C . ASP A 1 163 ? 40.364 38.799 -21.282 1.00 68.75 163 ASP A C 1
ATOM 1254 O O . ASP A 1 163 ? 39.758 38.763 -22.355 1.00 68.75 163 ASP A O 1
ATOM 1258 N N . LEU A 1 16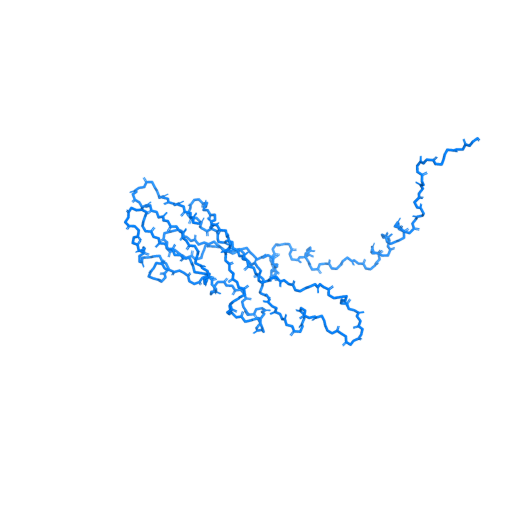4 ? 40.607 39.960 -20.664 1.00 55.41 164 LEU A N 1
ATOM 1259 C CA . LEU A 1 164 ? 40.402 41.266 -21.300 1.00 55.41 164 LEU A CA 1
ATOM 1260 C C . LEU A 1 164 ? 41.624 41.640 -22.161 1.00 55.41 164 LEU A C 1
ATOM 1262 O O . LEU A 1 164 ? 42.756 41.464 -21.707 1.00 55.41 164 LEU A O 1
ATOM 1266 N N . PRO A 1 165 ? 41.431 42.187 -23.378 1.00 62.69 165 PRO A N 1
ATOM 1267 C CA . PRO A 1 165 ? 42.536 42.694 -24.185 1.00 62.69 165 PRO A CA 1
ATOM 1268 C C . PRO A 1 165 ? 43.181 43.899 -23.483 1.00 62.69 165 PRO A C 1
ATOM 1270 O O . PRO A 1 165 ? 42.481 44.838 -23.097 1.00 62.69 165 PRO A O 1
ATOM 1273 N N . GLY A 1 166 ? 44.500 43.821 -23.282 1.00 55.88 166 GLY A N 1
ATOM 1274 C CA . GLY A 1 166 ? 45.325 44.898 -22.725 1.00 55.88 166 GLY A CA 1
ATOM 1275 C C . GLY A 1 166 ? 45.576 46.046 -23.693 1.00 55.88 166 GLY A C 1
ATOM 1276 O O . GLY A 1 166 ? 45.400 45.849 -24.918 1.00 55.88 166 GLY A O 1
#

Sequence (166 aa):
MSYWTDGAGDARIFVVTPSYQLVALDAQTGARVLQFGDAGVIDMMDDLRWDERPAALRAGRVANTSPPAILGNAIVASISLHTGSIPTRANRPGIRNPNEVWPMNIPGDVVAYDARTGRTLWRFNTVPKEGEFGVTVFLTRVPDAQIAAKKKEEDKPDVNPWDLPG

Secondary structure (DSSP, 8-state):
-EEEE-SSS-EEEEEE-TTSEEEEEETTT--B-TTTTBTTEEEGGGGS-GGG-TTS-STTSEE--SPPEEETTEEEE--EEPPPP----S-STT---HHHHS-------EEEEETTT--EEEEE-SSPPTTSTTHHHHH-PPPHHHHHHHHHHHTS----TT----

Radius of gyration: 23.51 Å; chains: 1; bounding box: 65×59×54 Å